Protein AF-A0ABD3BBE5-F1 (afdb_monomer)

Structure (mmCIF, N/CA/C/O backbone):
data_AF-A0ABD3BBE5-F1
#
_entry.id   AF-A0ABD3BBE5-F1
#
loop_
_atom_site.group_PDB
_atom_site.id
_a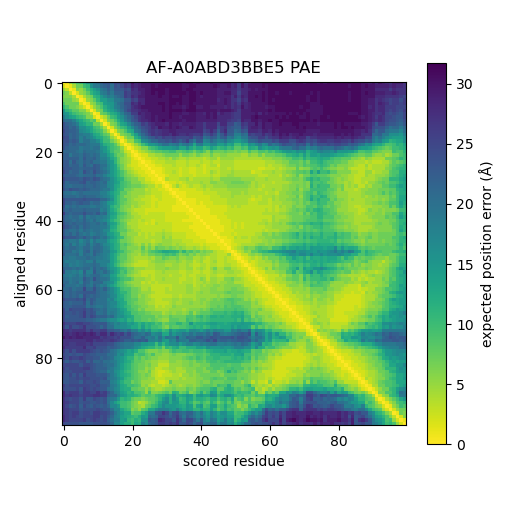tom_site.type_symbol
_atom_site.label_atom_id
_atom_site.label_alt_id
_atom_site.label_comp_id
_atom_site.label_asym_id
_atom_site.label_entity_id
_atom_site.label_seq_id
_atom_site.pdbx_PDB_ins_code
_atom_site.Cartn_x
_atom_site.Cartn_y
_atom_site.Cartn_z
_atom_site.occupancy
_atom_site.B_iso_or_equiv
_atom_site.auth_seq_id
_atom_site.auth_comp_id
_atom_site.auth_asym_id
_atom_site.auth_atom_id
_atom_site.pdbx_PDB_model_num
ATOM 1 N N . MET A 1 1 ? -41.777 10.525 9.538 1.00 37.53 1 MET A N 1
ATOM 2 C CA . MET A 1 1 ? -42.008 10.805 10.968 1.00 37.53 1 MET A CA 1
ATOM 3 C C . MET A 1 1 ? -41.000 11.850 11.434 1.00 37.53 1 MET A C 1
ATOM 5 O O . MET A 1 1 ? -39.814 11.645 11.232 1.00 37.53 1 MET A O 1
ATOM 9 N N . ALA A 1 2 ? -41.528 12.966 11.949 1.00 37.75 2 ALA A N 1
ATOM 10 C CA . ALA A 1 2 ? -40.927 14.032 12.764 1.00 37.75 2 ALA A CA 1
ATOM 11 C C . ALA A 1 2 ? -39.516 14.565 12.419 1.00 37.75 2 ALA A C 1
ATOM 13 O O . ALA A 1 2 ? -38.506 14.069 12.911 1.00 37.75 2 ALA A O 1
ATOM 14 N N . PHE A 1 3 ? -39.469 15.690 11.696 1.00 37.47 3 PHE A N 1
ATOM 15 C CA . PHE A 1 3 ? -38.375 16.657 11.824 1.00 37.47 3 PHE A CA 1
ATOM 16 C C . PHE A 1 3 ? -38.550 17.406 13.154 1.00 37.47 3 PHE A C 1
ATOM 18 O O . PHE A 1 3 ? -39.533 18.122 13.340 1.00 37.47 3 PHE A O 1
ATOM 25 N N . ALA A 1 4 ? -37.628 17.207 14.096 1.00 45.00 4 ALA A N 1
ATOM 26 C CA . ALA A 1 4 ? -37.629 17.917 15.370 1.00 45.00 4 ALA A CA 1
ATOM 27 C C . ALA A 1 4 ? -37.164 19.369 15.166 1.00 45.00 4 ALA A C 1
ATOM 29 O O . ALA A 1 4 ? -36.075 19.624 14.653 1.00 45.00 4 ALA A O 1
ATOM 30 N N . ALA A 1 5 ? -38.017 20.310 15.566 1.00 45.88 5 ALA A N 1
ATOM 31 C CA . ALA A 1 5 ? -37.782 21.744 15.501 1.00 45.88 5 ALA A CA 1
ATOM 32 C C . ALA A 1 5 ? -36.584 22.166 16.371 1.00 45.88 5 ALA A C 1
ATOM 34 O O . ALA A 1 5 ? -36.571 21.941 17.583 1.00 45.88 5 ALA A O 1
ATOM 35 N N . VAL A 1 6 ? -35.596 22.825 15.763 1.00 59.31 6 VAL A N 1
ATOM 36 C CA . VAL A 1 6 ? -34.519 23.511 16.487 1.00 59.31 6 VAL A CA 1
ATOM 37 C C . VAL A 1 6 ? -35.052 24.876 16.926 1.00 59.31 6 VAL A C 1
ATOM 39 O O . VAL A 1 6 ? -35.393 25.714 16.095 1.00 59.31 6 VAL A O 1
ATOM 42 N N . LYS A 1 7 ? -35.170 25.085 18.242 1.00 42.56 7 LYS A N 1
ATOM 43 C CA . LYS A 1 7 ? -35.547 26.377 18.838 1.00 42.56 7 LYS A CA 1
ATOM 44 C C . LYS A 1 7 ? -34.389 27.383 18.689 1.00 42.56 7 LYS A C 1
ATOM 46 O O . LYS A 1 7 ? -33.237 26.971 18.827 1.00 42.56 7 LYS A O 1
ATOM 51 N N . PRO A 1 8 ? -34.656 28.682 18.452 1.00 45.31 8 PRO A N 1
ATOM 52 C CA . PRO A 1 8 ? -33.610 29.691 18.332 1.00 45.31 8 PRO A CA 1
ATOM 53 C C . PRO A 1 8 ? -33.107 30.085 19.725 1.00 45.31 8 PRO A C 1
ATOM 55 O O . PRO A 1 8 ? -33.822 30.717 20.503 1.00 45.31 8 PRO A O 1
ATOM 58 N N . THR A 1 9 ? -31.877 29.699 20.059 1.00 49.56 9 THR A N 1
ATOM 59 C CA . THR A 1 9 ? -31.217 30.129 21.299 1.00 49.56 9 THR A CA 1
ATOM 60 C C . THR A 1 9 ? -30.331 31.346 21.014 1.00 49.56 9 THR A C 1
ATOM 62 O O . THR A 1 9 ? -29.655 31.410 19.991 1.00 49.56 9 THR A O 1
ATOM 65 N N . LYS A 1 10 ? -30.407 32.319 21.925 1.00 42.34 10 LYS A N 1
ATOM 66 C CA . LYS A 1 10 ? -29.852 33.685 21.914 1.00 42.34 10 LYS A CA 1
ATOM 67 C C . LYS A 1 10 ? -28.400 33.814 21.389 1.00 42.34 10 LYS A C 1
ATOM 69 O O . LYS A 1 10 ? -27.572 32.963 21.712 1.00 42.34 10 LYS A O 1
ATOM 74 N N . PRO A 1 11 ? -28.059 34.912 20.679 1.00 46.09 11 PRO A N 1
ATOM 75 C CA . PRO A 1 11 ? -26.693 35.218 20.258 1.00 46.09 11 PRO A CA 1
ATOM 76 C C . PRO A 1 11 ? -25.905 35.775 21.451 1.00 46.09 11 PRO A C 1
ATOM 78 O O . PRO A 1 11 ? -26.149 36.895 21.886 1.00 46.09 11 PRO A O 1
ATOM 81 N N . GLY A 1 12 ? -25.002 34.985 22.031 1.00 47.66 12 GLY A N 1
ATOM 82 C CA . GLY A 1 12 ? -24.178 35.474 23.144 1.00 47.66 12 GLY A CA 1
ATOM 83 C C . GLY A 1 12 ? -23.458 34.425 23.982 1.00 47.66 12 GLY A C 1
ATOM 84 O O . GLY A 1 12 ? -23.114 34.710 25.122 1.00 47.66 12 GLY A O 1
ATOM 85 N N . LEU A 1 13 ? -23.231 33.221 23.460 1.00 45.78 13 LEU A N 1
ATOM 86 C CA . LEU A 1 13 ? -22.334 32.265 24.099 1.00 45.78 13 LEU A CA 1
ATOM 87 C C . LEU A 1 13 ? -21.352 31.788 23.033 1.00 45.78 13 LEU A C 1
ATOM 89 O O . LEU A 1 13 ? -21.673 30.904 22.237 1.00 45.78 13 LEU A O 1
ATOM 93 N N . GLU A 1 14 ? -20.180 32.419 22.976 1.00 52.31 14 GLU A N 1
ATOM 94 C CA . GLU A 1 14 ? -19.035 31.884 22.243 1.00 52.31 14 GLU A CA 1
ATOM 95 C C . GLU A 1 14 ? -18.585 30.610 22.961 1.00 52.31 14 GLU A C 1
ATOM 97 O O . GLU A 1 14 ? -17.680 30.602 23.789 1.00 52.31 14 GLU A O 1
ATOM 102 N N . GLY A 1 15 ? -19.290 29.512 22.689 1.00 43.66 15 GLY A N 1
ATOM 103 C CA . GLY A 1 15 ? -18.755 28.191 22.948 1.00 43.66 15 GLY A CA 1
ATOM 104 C C . GLY A 1 15 ? -17.509 28.059 22.090 1.00 43.66 15 GLY A C 1
ATOM 105 O 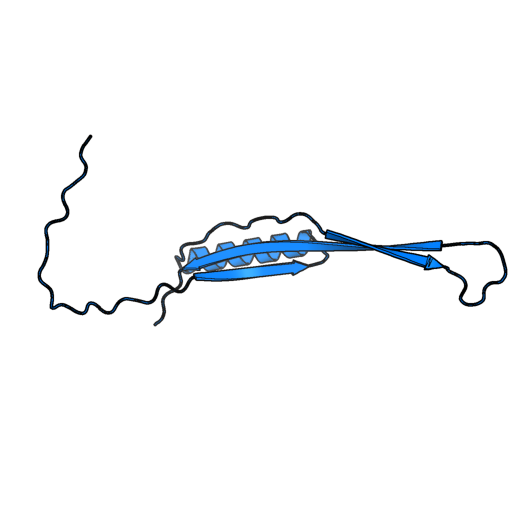O . GLY A 1 15 ? -17.599 28.226 20.873 1.00 43.66 15 GLY A O 1
ATOM 106 N N . SER A 1 16 ? -16.366 27.800 22.721 1.00 48.16 16 SER A N 1
ATOM 107 C CA . SER A 1 16 ? -15.119 27.432 22.060 1.00 48.16 16 SER A CA 1
ATOM 108 C C . SER A 1 16 ? -15.424 26.403 20.973 1.00 48.16 16 SER A C 1
ATOM 110 O O . SER A 1 16 ? -15.685 25.234 21.260 1.00 48.16 16 SER A O 1
ATOM 112 N N . GLN A 1 17 ? -15.482 26.854 19.717 1.00 53.06 17 GLN A N 1
ATOM 113 C CA . GLN A 1 17 ? -15.681 25.973 18.578 1.00 53.06 17 GLN A CA 1
ATOM 114 C C . GLN A 1 17 ? -14.406 25.144 18.457 1.00 53.06 17 GLN A C 1
ATOM 116 O O . GLN A 1 17 ? -13.443 25.576 17.831 1.00 53.06 17 GLN A O 1
ATOM 121 N N . GLU A 1 18 ? -14.380 23.974 19.097 1.00 59.28 18 GLU A N 1
ATOM 122 C CA . GLU A 1 18 ? -13.298 23.006 18.945 1.00 59.28 18 GLU A CA 1
ATOM 123 C C . GLU A 1 18 ? -13.095 22.747 17.446 1.00 59.28 18 GLU A C 1
ATOM 125 O O . GLU A 1 18 ? -13.952 22.167 16.763 1.00 59.28 18 GLU A O 1
ATOM 130 N N . VAL A 1 19 ? -11.972 23.222 16.903 1.00 67.25 19 VAL A N 1
ATOM 131 C CA . VAL A 1 19 ? -11.644 23.052 15.490 1.00 67.25 19 VAL A CA 1
ATOM 132 C C . VAL A 1 19 ? -11.476 21.557 15.237 1.00 67.25 19 VAL A C 1
ATOM 134 O O . VAL A 1 19 ? -10.532 20.908 15.683 1.00 67.25 19 VAL A O 1
ATOM 137 N N . LEU A 1 20 ? -12.433 20.970 14.519 1.00 67.75 20 LEU A N 1
ATOM 138 C CA . LEU A 1 20 ? -12.427 19.545 14.205 1.00 67.75 20 LEU A CA 1
ATOM 139 C C . LEU A 1 20 ? -11.329 19.218 13.181 1.00 67.75 20 LEU A C 1
ATOM 141 O O . LEU A 1 20 ? -11.587 19.165 11.974 1.00 67.75 20 LEU A O 1
ATOM 145 N N . HIS A 1 21 ? -10.120 18.917 13.656 1.00 73.44 21 HIS A N 1
ATOM 146 C CA . HIS A 1 21 ? -9.023 18.460 12.808 1.00 73.44 21 HIS A CA 1
ATOM 147 C C . HIS A 1 21 ? -9.284 17.044 12.272 1.00 73.44 21 HIS A C 1
ATOM 149 O O . HIS A 1 21 ? -9.512 16.079 13.008 1.00 73.44 21 HIS A O 1
ATOM 155 N N . LYS A 1 22 ? -9.262 16.919 10.940 1.00 74.88 22 LYS A N 1
ATOM 156 C CA . LYS A 1 22 ? -9.372 15.647 10.214 1.00 74.88 22 LYS A CA 1
ATOM 157 C C . LYS A 1 22 ? -8.009 15.316 9.617 1.00 74.88 22 LYS A C 1
ATOM 159 O O . LYS A 1 22 ? -7.636 15.875 8.592 1.00 74.88 22 LYS A O 1
ATOM 164 N N . ILE A 1 23 ? -7.285 14.388 10.230 1.00 83.38 23 ILE A N 1
ATOM 165 C CA . ILE A 1 23 ? -5.970 13.946 9.740 1.00 83.38 23 ILE A CA 1
ATOM 166 C C . ILE A 1 23 ? -6.178 12.761 8.807 1.00 83.38 23 ILE A C 1
ATOM 168 O O . ILE A 1 23 ? -6.882 11.842 9.197 1.00 83.38 23 ILE A O 1
ATOM 172 N N . ARG A 1 24 ? -5.577 12.741 7.611 1.00 82.81 24 ARG A N 1
ATOM 173 C CA . ARG A 1 24 ? -5.594 11.577 6.707 1.00 82.81 24 ARG A CA 1
ATOM 174 C C . ARG A 1 24 ? -4.186 11.008 6.568 1.00 82.81 24 ARG A C 1
ATOM 176 O O . ARG A 1 24 ? -3.315 11.675 6.021 1.00 82.81 24 ARG A O 1
ATOM 183 N N . ILE A 1 25 ? -3.988 9.762 6.988 1.00 85.62 25 ILE A N 1
ATOM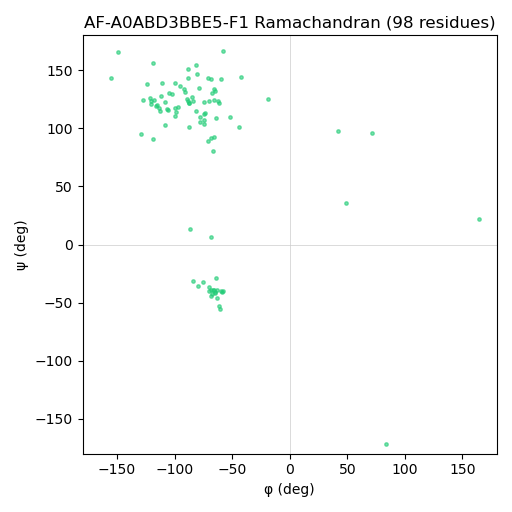 184 C CA . ILE A 1 25 ? -2.704 9.069 6.829 1.00 85.62 25 ILE A CA 1
ATOM 185 C C . ILE A 1 25 ? -2.711 8.288 5.506 1.00 85.62 25 ILE A C 1
ATOM 187 O O . ILE A 1 25 ? -3.685 7.619 5.150 1.00 85.62 25 ILE A O 1
ATOM 191 N N . THR A 1 26 ? -1.626 8.396 4.738 1.00 85.56 26 THR A N 1
ATOM 192 C CA . THR A 1 26 ? -1.424 7.615 3.509 1.00 85.56 26 THR A CA 1
ATOM 193 C C . THR A 1 26 ? -0.152 6.798 3.652 1.00 85.56 26 THR A C 1
ATOM 195 O O . THR A 1 26 ? 0.924 7.354 3.841 1.00 85.56 26 THR A O 1
ATOM 198 N N . LEU A 1 27 ? -0.277 5.479 3.551 1.00 84.81 27 LEU A N 1
ATOM 199 C CA . LEU A 1 27 ? 0.828 4.532 3.577 1.00 84.81 27 LEU A CA 1
ATOM 200 C C . LEU A 1 27 ? 1.125 4.080 2.147 1.00 84.81 27 LEU A C 1
ATOM 202 O O . LEU A 1 27 ? 0.233 3.657 1.411 1.00 84.81 27 LEU A O 1
ATOM 206 N N . SER A 1 28 ? 2.387 4.141 1.742 1.00 85.31 28 SER A N 1
ATOM 207 C CA . SER A 1 28 ? 2.837 3.632 0.447 1.00 85.31 28 SER A CA 1
ATOM 208 C C . SER A 1 28 ? 4.003 2.682 0.646 1.00 85.31 28 SER A C 1
ATOM 210 O O . SER A 1 28 ? 5.005 3.056 1.248 1.00 85.31 28 SER A O 1
ATOM 212 N N . SER A 1 29 ? 3.885 1.457 0.136 1.00 86.50 29 SER A N 1
ATOM 213 C CA . SER A 1 29 ? 4.960 0.465 0.191 1.00 86.50 29 SER A CA 1
ATOM 214 C C . SER A 1 29 ? 4.905 -0.476 -1.012 1.00 86.50 29 SER A C 1
ATOM 216 O O . SER A 1 29 ? 3.913 -0.534 -1.742 1.00 86.50 29 SER A O 1
ATOM 218 N N . LYS A 1 30 ? 5.997 -1.214 -1.219 1.00 87.25 30 LYS A N 1
ATOM 219 C CA . LYS A 1 30 ? 6.121 -2.272 -2.233 1.00 87.25 30 LYS A CA 1
ATOM 220 C C . LYS A 1 30 ? 5.570 -3.613 -1.725 1.00 87.25 30 LYS A C 1
ATOM 222 O O . LYS A 1 30 ? 5.030 -4.394 -2.499 1.00 87.25 30 LYS A O 1
ATOM 227 N N . ASN A 1 31 ? 5.671 -3.863 -0.415 1.00 87.81 31 ASN A N 1
ATOM 228 C CA . ASN A 1 31 ? 5.331 -5.149 0.198 1.00 87.81 31 ASN A CA 1
ATOM 229 C C . ASN A 1 31 ? 3.936 -5.119 0.829 1.00 87.81 31 ASN A C 1
ATOM 231 O O . ASN A 1 31 ? 3.714 -4.410 1.810 1.00 87.81 31 ASN A O 1
ATOM 235 N N . VAL A 1 32 ? 3.021 -5.951 0.320 1.00 85.12 32 VAL A N 1
ATOM 236 C CA . VAL A 1 32 ? 1.629 -6.028 0.805 1.00 85.12 32 VAL A CA 1
ATOM 237 C C . VAL A 1 32 ? 1.562 -6.494 2.263 1.00 85.12 32 VAL A C 1
ATOM 239 O O . VAL A 1 32 ? 0.917 -5.849 3.083 1.00 85.12 32 VAL A O 1
ATOM 242 N N . LYS A 1 33 ? 2.316 -7.545 2.614 1.00 89.25 33 LYS A N 1
ATOM 243 C CA . LYS A 1 33 ? 2.321 -8.137 3.966 1.00 89.25 33 LYS A CA 1
ATOM 244 C C . LYS A 1 33 ? 2.726 -7.135 5.051 1.00 89.25 33 LYS A C 1
ATOM 246 O O . LYS A 1 33 ? 2.138 -7.107 6.125 1.00 89.25 33 LYS A O 1
ATOM 251 N N . ASN A 1 34 ? 3.724 -6.298 4.770 1.00 88.88 34 ASN A N 1
ATOM 252 C CA . ASN A 1 34 ? 4.190 -5.293 5.728 1.00 88.88 34 ASN A CA 1
ATOM 253 C C . ASN A 1 34 ? 3.149 -4.182 5.905 1.00 88.88 34 ASN A C 1
ATOM 255 O O . ASN A 1 34 ? 2.949 -3.692 7.011 1.00 88.88 34 ASN A O 1
ATOM 259 N N . LEU A 1 35 ? 2.457 -3.820 4.822 1.00 86.94 35 LEU A N 1
ATOM 260 C CA . LEU A 1 35 ? 1.426 -2.787 4.824 1.00 86.94 35 LEU A CA 1
ATOM 261 C C . LEU A 1 35 ? 0.205 -3.215 5.657 1.00 86.94 35 LEU A C 1
ATOM 263 O O . LEU A 1 35 ? -0.336 -2.419 6.420 1.00 86.94 35 LEU A O 1
ATOM 267 N N . GLU A 1 36 ? -0.185 -4.486 5.571 1.00 87.38 36 GLU A N 1
ATOM 268 C CA . GLU A 1 36 ? -1.296 -5.047 6.351 1.00 87.38 36 GLU A CA 1
ATOM 269 C C . GLU A 1 36 ? -0.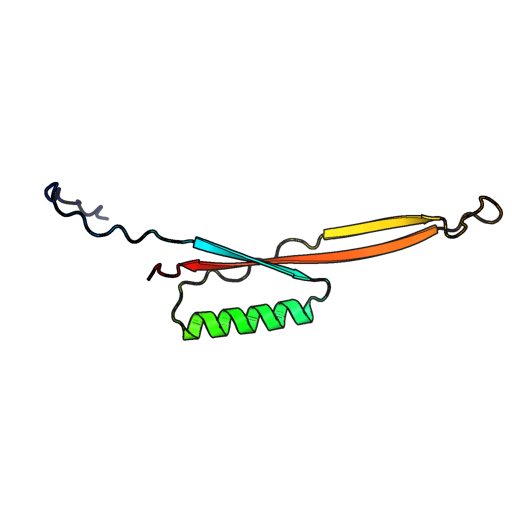988 -5.141 7.847 1.00 87.38 36 GLU A C 1
ATOM 271 O O . GLU A 1 36 ? -1.851 -4.818 8.666 1.00 87.38 36 GLU A O 1
ATOM 276 N N . LYS A 1 37 ? 0.250 -5.506 8.206 1.00 91.19 37 LYS A N 1
ATOM 277 C CA . LYS A 1 37 ? 0.712 -5.514 9.602 1.00 91.19 37 LYS A CA 1
ATOM 278 C C . LYS A 1 37 ? 0.629 -4.118 10.221 1.00 91.19 37 LYS A C 1
ATOM 280 O O . LYS A 1 37 ? -0.109 -3.921 11.180 1.00 91.19 37 LYS A O 1
ATOM 285 N N . 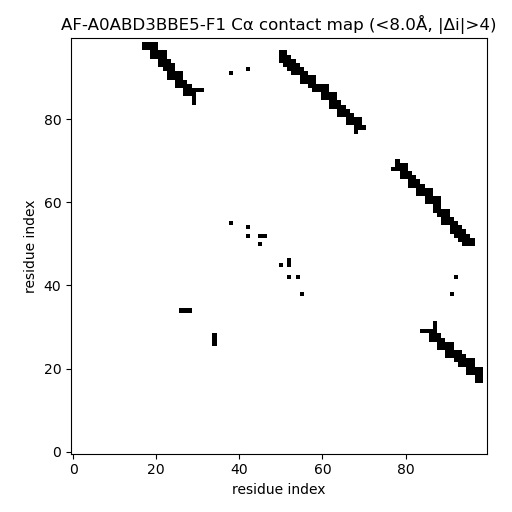VAL A 1 38 ? 1.268 -3.130 9.588 1.00 90.12 38 VAL A N 1
ATOM 286 C CA . VAL A 1 38 ? 1.275 -1.736 10.070 1.00 90.12 38 VAL A CA 1
ATOM 287 C C . VAL A 1 38 ? -0.141 -1.162 10.149 1.00 90.12 38 VAL A C 1
ATOM 289 O O . VAL A 1 38 ? -0.487 -0.480 11.110 1.00 90.12 38 VAL A O 1
ATOM 292 N N . CYS A 1 39 ? -0.993 -1.456 9.166 1.00 88.00 39 CYS A N 1
ATOM 293 C CA . CYS A 1 39 ? -2.381 -1.012 9.193 1.00 88.00 39 CYS A CA 1
ATOM 294 C C . CYS A 1 39 ? -3.160 -1.610 10.376 1.00 88.00 39 CYS A C 1
ATOM 296 O O . CYS A 1 39 ? -3.974 -0.917 10.987 1.00 88.00 39 CYS A O 1
ATOM 298 N N . SER A 1 40 ? -2.919 -2.881 10.700 1.00 89.00 40 SER A N 1
ATOM 299 C CA . SER A 1 40 ? -3.576 -3.563 11.818 1.00 89.00 40 SER A CA 1
ATOM 300 C C . SER A 1 40 ? -3.133 -2.982 13.161 1.00 89.00 40 SER A C 1
ATOM 302 O O . SER A 1 40 ? -3.977 -2.694 14.010 1.00 89.00 40 SER A O 1
ATOM 304 N N . ASP A 1 41 ? -1.834 -2.720 13.318 1.00 90.25 41 ASP A N 1
ATOM 305 C CA . ASP A 1 41 ? -1.275 -2.113 14.529 1.00 90.25 41 ASP A CA 1
ATOM 306 C C . ASP A 1 41 ? -1.789 -0.681 14.746 1.00 90.25 41 ASP A C 1
ATOM 308 O O . ASP A 1 41 ? -2.170 -0.321 15.860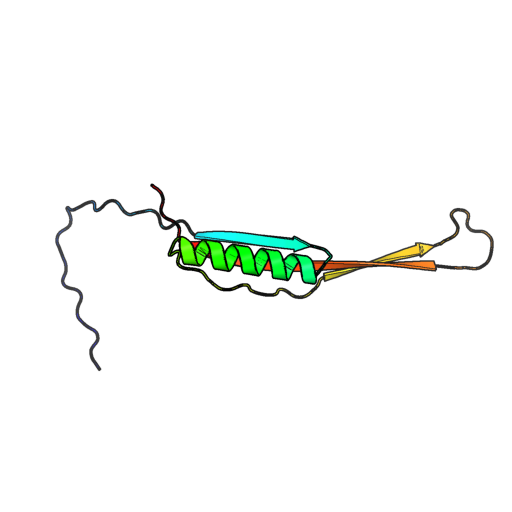 1.00 90.25 41 ASP A O 1
ATOM 312 N N . LEU A 1 42 ? -1.893 0.122 13.679 1.00 87.50 42 LEU A N 1
ATOM 313 C CA . LEU A 1 42 ? -2.447 1.479 13.750 1.00 87.50 42 LEU A CA 1
ATOM 314 C C . LEU A 1 42 ? -3.931 1.487 14.127 1.00 87.50 42 LEU A C 1
ATOM 316 O O . LEU A 1 42 ? -4.361 2.313 14.933 1.00 87.50 42 LEU A O 1
ATOM 320 N N . VAL A 1 43 ? -4.726 0.572 13.564 1.00 86.62 43 VAL A N 1
ATOM 321 C CA . VAL A 1 43 ? -6.146 0.448 13.918 1.00 86.62 43 VAL A CA 1
ATOM 322 C C . VAL A 1 43 ? -6.304 -0.012 15.369 1.00 86.62 43 VAL A C 1
ATOM 324 O O . VAL A 1 43 ? -7.181 0.505 16.061 1.00 86.62 43 VAL A O 1
ATOM 327 N N . ARG A 1 44 ? -5.456 -0.931 15.853 1.00 89.69 44 ARG A N 1
ATOM 328 C CA . ARG A 1 44 ? -5.446 -1.356 17.261 1.00 89.69 44 ARG A CA 1
ATOM 329 C C . ARG A 1 44 ? -5.120 -0.184 18.192 1.00 89.69 44 ARG A C 1
ATOM 331 O O . ARG A 1 44 ? -5.937 0.138 19.049 1.00 89.69 44 ARG A O 1
ATOM 338 N N . GLY A 1 45 ? -4.020 0.531 17.948 1.00 88.38 45 GLY A N 1
ATOM 339 C CA . GLY A 1 45 ? -3.621 1.678 18.774 1.00 88.38 45 GLY A CA 1
ATOM 340 C C . GLY A 1 45 ? -4.612 2.850 18.737 1.00 88.38 45 GLY A C 1
ATOM 341 O O . GLY A 1 45 ? -4.747 3.593 19.708 1.00 88.38 45 GLY A O 1
ATOM 342 N N . ALA A 1 46 ? -5.352 3.024 17.637 1.00 85.69 46 ALA A N 1
ATOM 343 C CA . ALA A 1 46 ? -6.400 4.040 17.551 1.00 85.69 46 ALA A CA 1
ATOM 344 C C . ALA A 1 46 ? -7.671 3.659 18.333 1.00 85.69 46 ALA A C 1
ATOM 346 O O . ALA A 1 46 ? -8.334 4.544 18.875 1.00 85.69 46 ALA A O 1
ATOM 347 N N . LYS A 1 47 ? -7.995 2.360 18.415 1.00 84.88 47 LYS A N 1
ATOM 348 C CA . LYS A 1 47 ? -9.102 1.846 19.239 1.00 84.88 47 LYS A CA 1
ATOM 349 C C . LYS A 1 47 ? -8.795 1.945 20.733 1.00 84.88 47 LYS A C 1
ATOM 351 O O . LYS A 1 47 ? -9.679 2.339 21.484 1.00 84.88 47 LYS A O 1
ATOM 356 N N . GLU A 1 48 ? -7.558 1.662 21.142 1.00 89.25 48 GLU A N 1
ATOM 357 C CA . GLU A 1 48 ? -7.094 1.839 22.530 1.00 89.25 48 GLU A CA 1
ATOM 358 C C . GLU A 1 48 ? -7.266 3.290 23.005 1.00 89.25 48 GLU A C 1
ATOM 360 O O . GLU A 1 48 ? -7.714 3.537 24.118 1.00 89.25 48 GLU A O 1
ATOM 365 N N . LYS A 1 49 ? -6.983 4.260 22.127 1.00 85.19 49 LYS A N 1
ATOM 366 C CA . LYS A 1 49 ? -7.131 5.703 22.394 1.00 85.19 49 LYS A CA 1
ATOM 367 C C . LYS A 1 49 ? -8.536 6.250 22.102 1.00 85.19 49 LYS A C 1
ATOM 369 O O . LYS A 1 49 ? -8.681 7.462 21.965 1.00 85.19 49 LYS A O 1
ATOM 374 N N . THR A 1 50 ? -9.523 5.366 21.911 1.00 79.50 50 THR A N 1
ATOM 375 C CA . THR A 1 50 ? -10.943 5.686 21.661 1.00 79.50 50 THR A CA 1
ATOM 376 C C . THR A 1 50 ? -11.191 6.737 20.563 1.00 79.50 50 THR A C 1
ATOM 378 O O . THR A 1 50 ? -12.144 7.516 20.612 1.00 79.50 50 THR A O 1
ATOM 381 N N . LEU A 1 51 ? -10.367 6.741 19.507 1.00 81.88 51 LEU A N 1
ATOM 382 C CA . LEU A 1 51 ? -10.518 7.665 18.380 1.00 81.88 51 LEU A CA 1
ATOM 383 C C . LEU A 1 51 ? -11.590 7.189 17.397 1.00 81.88 51 LEU A C 1
ATOM 385 O O . LEU A 1 51 ? -11.737 5.998 17.118 1.00 81.88 51 LEU A O 1
ATOM 389 N N . ARG A 1 52 ? -12.304 8.136 16.777 1.00 79.12 52 ARG A N 1
ATOM 390 C CA . ARG A 1 52 ? -13.198 7.822 15.653 1.00 79.12 52 ARG A CA 1
ATOM 391 C C . ARG A 1 52 ? -12.365 7.556 14.403 1.00 79.12 52 ARG A C 1
ATOM 393 O O . ARG A 1 52 ? -11.825 8.492 13.813 1.00 79.12 52 ARG A O 1
ATOM 400 N N . VAL A 1 53 ? -12.294 6.289 14.002 1.00 81.06 53 VAL A N 1
ATOM 401 C CA . VAL A 1 53 ? -11.499 5.819 12.862 1.00 81.06 53 VAL A CA 1
ATOM 402 C C . VAL A 1 53 ? -12.389 5.510 11.664 1.00 81.06 53 VAL A C 1
ATOM 404 O O . VAL A 1 53 ? -13.344 4.744 11.764 1.00 81.06 53 VAL A O 1
ATOM 407 N N . LYS A 1 54 ? -12.024 6.041 10.493 1.00 81.94 54 LYS A N 1
ATOM 408 C CA . LYS A 1 54 ? -12.440 5.455 9.210 1.00 81.94 54 LYS A CA 1
ATOM 409 C C . LYS A 1 54 ? -11.464 4.345 8.829 1.00 81.94 54 LYS A C 1
ATOM 411 O O . LYS A 1 54 ? -10.255 4.581 8.826 1.00 81.94 54 LYS A O 1
ATOM 416 N N . GLY A 1 55 ? -11.995 3.157 8.537 1.00 80.38 55 GLY A N 1
ATOM 417 C CA . GLY A 1 55 ? -11.205 1.976 8.192 1.00 80.38 55 GLY A CA 1
ATOM 418 C C . GLY A 1 55 ? -10.287 2.180 6.977 1.00 80.38 55 GLY A C 1
ATOM 419 O O . GLY A 1 55 ? -10.414 3.171 6.250 1.00 80.38 55 GLY A O 1
ATOM 420 N N . PRO A 1 56 ? -9.335 1.264 6.755 1.00 85.75 56 PRO A N 1
ATOM 421 C CA . PRO A 1 56 ? -8.388 1.379 5.658 1.00 85.75 56 PRO A CA 1
ATOM 422 C C . PRO A 1 56 ? -9.037 1.222 4.283 1.00 85.75 56 PRO A C 1
ATOM 424 O O . PRO A 1 56 ? -9.745 0.249 4.037 1.00 85.75 56 PRO A O 1
ATOM 427 N N . VAL A 1 57 ? -8.748 2.150 3.365 1.00 86.56 57 VAL A N 1
ATOM 428 C CA . VAL A 1 57 ? -9.223 2.100 1.975 1.00 86.56 57 VAL A CA 1
ATOM 429 C C . VAL A 1 57 ? -8.067 1.713 1.057 1.00 86.56 57 VAL A C 1
ATOM 431 O O . VAL A 1 57 ? -7.086 2.449 0.915 1.00 86.56 57 VAL A O 1
ATOM 434 N N . ARG A 1 58 ? -8.194 0.543 0.421 1.00 83.75 58 ARG A N 1
ATOM 435 C CA . ARG A 1 58 ? -7.251 0.034 -0.585 1.00 83.75 58 ARG A CA 1
ATOM 436 C C . ARG A 1 58 ? -7.442 0.787 -1.897 1.00 83.75 58 ARG A C 1
ATOM 438 O O . ARG A 1 58 ? -8.467 0.639 -2.551 1.00 83.75 58 ARG A O 1
ATOM 445 N N . MET A 1 59 ? -6.443 1.585 -2.274 1.00 86.44 59 MET A N 1
ATOM 446 C CA . MET A 1 59 ? -6.373 2.168 -3.614 1.00 86.44 59 MET A CA 1
ATOM 447 C C . MET A 1 59 ? -5.787 1.132 -4.583 1.00 86.44 59 MET A C 1
ATOM 449 O O . MET A 1 59 ? -5.025 0.257 -4.155 1.00 86.44 59 MET A O 1
ATOM 453 N N . PRO A 1 60 ? -6.093 1.225 -5.887 1.00 87.75 60 PRO A N 1
ATOM 454 C CA . PRO A 1 60 ? -5.539 0.310 -6.876 1.00 87.75 60 PRO A CA 1
ATOM 455 C C . PRO A 1 60 ? -4.006 0.367 -6.907 1.00 87.75 60 PRO A C 1
ATOM 457 O O . PRO A 1 60 ? -3.390 1.432 -6.772 1.00 87.75 60 PRO A O 1
ATOM 460 N N . THR A 1 61 ? -3.385 -0.796 -7.103 1.00 87.44 61 THR A N 1
ATOM 461 C CA . THR A 1 61 ? -1.934 -0.928 -7.260 1.00 87.44 61 THR A CA 1
ATOM 462 C C . THR A 1 61 ? -1.482 -0.241 -8.536 1.00 87.44 61 THR A C 1
ATOM 464 O O . THR A 1 61 ? -1.943 -0.587 -9.625 1.00 87.44 61 THR A O 1
ATOM 467 N N . LYS A 1 62 ? -0.541 0.698 -8.417 1.00 88.38 62 LYS A N 1
ATOM 468 C CA . LYS A 1 62 ? 0.090 1.306 -9.588 1.00 88.38 62 LYS A CA 1
ATOM 469 C C . LYS A 1 62 ? 1.281 0.446 -9.992 1.00 88.38 62 LYS A C 1
ATOM 471 O O . LYS A 1 62 ? 2.181 0.223 -9.181 1.00 88.38 62 LYS A O 1
ATOM 476 N N . VAL A 1 63 ? 1.266 -0.033 -11.232 1.00 90.25 63 VAL A N 1
ATOM 477 C CA . VAL A 1 63 ? 2.380 -0.773 -11.829 1.00 90.25 63 VAL A CA 1
ATOM 478 C C . VAL A 1 63 ? 3.152 0.196 -12.711 1.00 90.25 63 VAL A C 1
ATOM 480 O O . VAL A 1 63 ? 2.638 0.649 -13.730 1.00 90.25 63 VAL A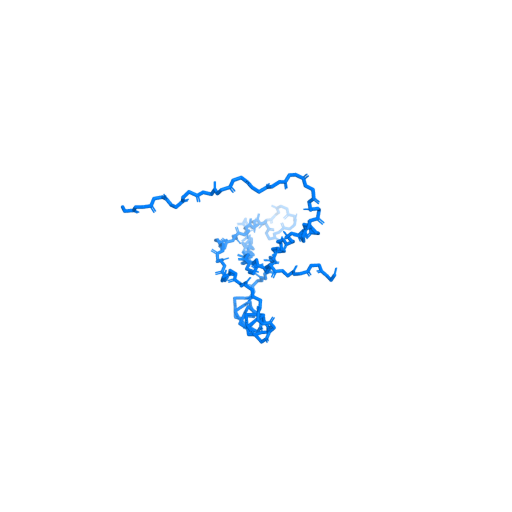 O 1
ATOM 483 N N . LEU A 1 64 ? 4.364 0.544 -12.293 1.00 91.75 64 LEU A N 1
ATOM 484 C CA . LEU A 1 64 ? 5.297 1.311 -13.108 1.00 91.75 64 LEU A CA 1
ATOM 485 C C . LEU A 1 64 ? 6.120 0.322 -13.924 1.00 91.75 64 LEU A C 1
ATOM 487 O O . LEU A 1 64 ? 6.706 -0.605 -13.361 1.00 91.75 64 LEU A O 1
ATOM 491 N N . LYS A 1 65 ? 6.128 0.507 -15.241 1.00 94.31 65 LYS A N 1
ATOM 492 C CA . LYS A 1 65 ? 6.859 -0.340 -16.180 1.00 94.31 65 LYS A CA 1
ATOM 493 C C . LYS A 1 65 ? 7.895 0.515 -16.888 1.00 94.31 65 LYS A C 1
ATOM 495 O O . LYS A 1 65 ? 7.536 1.530 -17.476 1.00 94.31 65 LYS A O 1
ATOM 500 N N . ILE A 1 66 ? 9.156 0.105 -16.818 1.00 94.62 66 ILE A N 1
ATOM 501 C CA . ILE A 1 66 ? 10.246 0.714 -17.579 1.00 94.62 66 ILE A CA 1
ATOM 502 C C . ILE A 1 66 ? 10.844 -0.383 -18.451 1.00 94.62 66 ILE A C 1
ATOM 504 O O . ILE A 1 66 ? 11.249 -1.432 -17.947 1.00 94.62 66 ILE A O 1
ATOM 508 N N . THR A 1 67 ? 10.875 -0.142 -19.759 1.00 93.12 67 THR A N 1
ATOM 509 C CA . THR 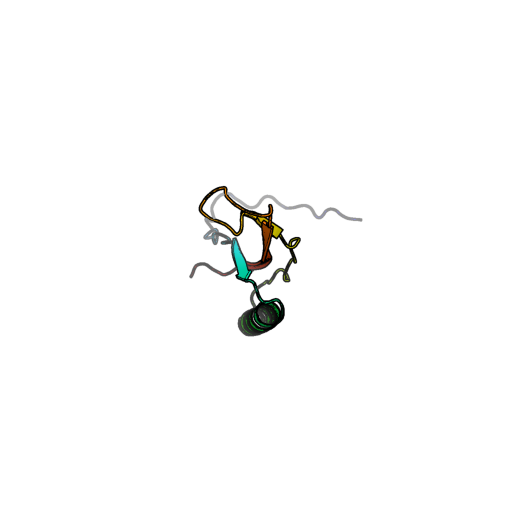A 1 67 ? 11.507 -1.036 -20.728 1.00 93.12 67 THR A CA 1
ATOM 510 C C . THR A 1 67 ? 12.726 -0.355 -21.320 1.00 93.12 67 THR A C 1
ATOM 512 O O . THR A 1 67 ? 12.587 0.653 -22.012 1.00 93.12 67 THR A O 1
ATOM 515 N N . THR A 1 68 ? 13.910 -0.894 -21.052 1.00 91.38 68 THR A N 1
ATOM 516 C CA . THR A 1 68 ? 15.180 -0.392 -21.590 1.00 91.38 68 THR A CA 1
ATOM 517 C C . THR A 1 68 ? 15.849 -1.460 -22.437 1.00 91.38 68 THR A C 1
ATOM 519 O O . THR A 1 68 ? 15.603 -2.656 -22.265 1.00 91.38 68 THR A O 1
ATOM 522 N N . ARG A 1 69 ? 16.714 -1.041 -23.360 1.00 89.44 69 ARG A N 1
ATOM 523 C CA . ARG A 1 69 ? 17.624 -1.969 -24.034 1.00 89.44 69 ARG A CA 1
ATOM 524 C C . ARG A 1 69 ? 18.648 -2.485 -23.018 1.00 89.44 69 ARG A C 1
ATOM 526 O O . ARG A 1 69 ? 19.078 -1.722 -22.157 1.00 89.44 69 ARG A O 1
ATOM 533 N N . LYS A 1 70 ? 19.019 -3.765 -23.118 1.00 89.06 70 LYS A N 1
ATOM 534 C CA . LYS A 1 70 ? 20.084 -4.352 -22.285 1.00 89.06 70 LYS A CA 1
ATOM 535 C C . LYS A 1 70 ? 21.458 -3.792 -22.646 1.00 89.06 70 LYS A C 1
ATOM 537 O O . LYS A 1 70 ? 22.251 -3.465 -21.771 1.00 89.06 70 LYS A O 1
ATOM 542 N N . SER A 1 71 ? 21.731 -3.694 -23.944 1.00 87.06 71 SER A N 1
ATOM 543 C CA . SER A 1 71 ? 23.009 -3.210 -24.463 1.00 87.06 71 SER A CA 1
ATOM 544 C C . SER A 1 71 ? 23.092 -1.678 -24.404 1.00 87.06 71 SER A C 1
ATOM 546 O O . SER A 1 71 ? 22.142 -1.019 -24.840 1.00 87.06 71 SER A O 1
ATOM 548 N N . PRO A 1 72 ? 24.219 -1.106 -23.935 1.00 87.75 72 PRO A N 1
ATOM 549 C CA . PRO A 1 72 ? 24.442 0.341 -23.928 1.00 87.75 72 PRO A CA 1
ATOM 550 C C . PRO A 1 72 ? 24.869 0.877 -25.304 1.00 87.75 72 PRO A C 1
ATOM 552 O O . PRO A 1 72 ? 24.470 1.968 -25.700 1.00 87.75 72 PRO A O 1
ATOM 555 N N . CYS A 1 73 ? 25.659 0.101 -26.045 1.00 80.75 73 CYS A N 1
ATOM 556 C CA . CYS A 1 73 ? 26.089 0.369 -27.412 1.00 80.75 73 CYS A CA 1
ATOM 557 C C . CYS A 1 73 ? 25.214 -0.438 -28.377 1.00 80.75 73 CYS A C 1
ATOM 559 O O . CYS A 1 73 ? 24.845 -1.577 -28.097 1.00 80.75 73 CYS A O 1
ATOM 561 N N . GLY A 1 74 ? 24.825 0.177 -29.492 1.00 77.50 74 GLY A N 1
ATOM 562 C CA . GLY A 1 74 ? 23.726 -0.274 -30.344 1.00 77.50 74 GLY A CA 1
ATOM 563 C C . GLY A 1 74 ? 23.932 -1.581 -31.118 1.00 77.50 74 GLY A C 1
ATOM 564 O O . GLY A 1 74 ? 23.057 -1.939 -31.906 1.00 77.50 74 GLY A O 1
ATOM 565 N N . GLU A 1 75 ? 25.028 -2.290 -30.867 1.00 82.38 75 GLU A N 1
ATOM 566 C CA . GLU A 1 75 ? 25.474 -3.486 -31.577 1.00 82.38 75 GLU A CA 1
ATOM 567 C C . GLU A 1 75 ? 24.888 -4.783 -30.984 1.00 82.38 75 GLU A C 1
ATOM 569 O O . GLU A 1 75 ? 24.592 -4.877 -29.787 1.00 82.38 75 GLU A O 1
ATOM 574 N N . GLY A 1 76 ? 24.714 -5.801 -31.832 1.00 81.31 76 GLY A N 1
ATOM 575 C CA . GLY A 1 76 ? 24.185 -7.120 -31.456 1.00 81.31 76 GLY A CA 1
ATOM 576 C C . GLY A 1 76 ? 22.650 -7.228 -31.414 1.00 81.31 76 GLY A C 1
ATOM 577 O O . GLY A 1 76 ? 21.920 -6.331 -31.834 1.00 81.31 76 GLY A O 1
ATOM 578 N N . THR A 1 77 ? 22.137 -8.359 -30.915 1.00 84.19 77 THR A N 1
ATOM 579 C CA . THR A 1 77 ? 20.697 -8.675 -30.917 1.00 84.19 77 THR A CA 1
ATOM 580 C C . THR A 1 77 ? 19.893 -7.734 -30.017 1.00 84.19 77 THR A C 1
ATOM 582 O O . THR A 1 77 ? 20.237 -7.504 -28.854 1.00 84.19 77 THR A O 1
ATOM 585 N N . ASN A 1 78 ? 18.769 -7.230 -30.534 1.00 85.50 78 ASN A N 1
ATOM 586 C CA . ASN A 1 78 ? 17.857 -6.346 -29.808 1.00 85.50 78 ASN A CA 1
ATOM 587 C C . ASN A 1 78 ? 17.184 -7.071 -28.635 1.00 85.50 78 ASN A C 1
ATOM 589 O O . ASN A 1 78 ? 16.132 -7.693 -28.778 1.00 85.50 78 ASN A O 1
ATOM 593 N N . THR A 1 79 ? 17.795 -6.969 -27.457 1.00 88.94 79 THR A N 1
ATOM 594 C CA . THR A 1 79 ? 17.263 -7.507 -26.206 1.00 88.94 79 THR A CA 1
ATOM 595 C C . THR A 1 79 ? 16.838 -6.377 -25.271 1.00 88.94 79 THR A C 1
ATOM 597 O O . THR A 1 79 ? 17.508 -5.347 -25.153 1.00 88.94 79 THR A O 1
ATOM 600 N N . PHE A 1 80 ? 15.699 -6.572 -24.605 1.00 91.06 80 PHE A N 1
ATOM 601 C CA . PHE A 1 80 ? 15.072 -5.576 -23.738 1.00 91.06 80 PHE A CA 1
ATOM 602 C C . PHE A 1 80 ? 14.868 -6.131 -22.331 1.00 91.06 80 PHE A C 1
ATOM 604 O O . PHE A 1 80 ? 14.421 -7.269 -22.169 1.00 91.06 80 PHE A O 1
ATOM 611 N N . ASP A 1 81 ? 15.152 -5.305 -21.329 1.00 91.88 81 ASP A N 1
ATOM 612 C CA . ASP A 1 81 ? 14.767 -5.549 -19.945 1.00 91.88 81 ASP A CA 1
ATOM 613 C C . ASP A 1 81 ? 13.382 -4.980 -19.657 1.00 91.88 81 ASP A C 1
ATOM 615 O O . ASP A 1 81 ? 12.994 -3.928 -20.167 1.00 91.88 81 ASP A O 1
ATOM 619 N N . ARG A 1 82 ? 12.623 -5.698 -18.825 1.00 92.75 82 ARG A N 1
ATOM 620 C CA . ARG A 1 82 ? 11.281 -5.308 -18.383 1.00 92.75 82 ARG A CA 1
ATOM 621 C C . ARG A 1 82 ? 11.291 -5.139 -16.872 1.00 92.75 82 ARG A C 1
ATOM 623 O O . ARG A 1 82 ? 11.050 -6.092 -16.134 1.00 92.75 82 ARG A O 1
ATOM 630 N N . PHE A 1 83 ? 11.563 -3.924 -16.413 1.00 93.88 83 PHE A N 1
ATOM 631 C CA . PHE A 1 83 ? 11.514 -3.605 -14.994 1.00 93.88 83 PHE A CA 1
ATOM 632 C C . PHE A 1 83 ? 10.076 -3.282 -14.585 1.00 93.88 83 PHE A C 1
ATOM 634 O O . PHE A 1 83 ? 9.445 -2.381 -15.143 1.00 93.88 83 PHE A O 1
ATOM 641 N N . GLU A 1 84 ? 9.562 -4.009 -13.591 1.00 92.12 84 GLU A N 1
ATOM 642 C CA . GLU A 1 84 ? 8.270 -3.725 -12.968 1.00 92.12 84 GLU A CA 1
ATOM 643 C C . GLU A 1 84 ? 8.462 -3.256 -11.529 1.00 92.12 84 GLU A C 1
ATOM 645 O O . GLU A 1 84 ? 9.067 -3.941 -10.704 1.00 92.12 84 GLU A O 1
ATOM 650 N N . LEU A 1 85 ? 7.861 -2.113 -11.201 1.00 89.75 85 LEU A N 1
ATOM 651 C CA . LEU A 1 85 ? 7.689 -1.681 -9.825 1.00 89.75 85 LEU A CA 1
ATOM 652 C C . LEU A 1 85 ? 6.204 -1.615 -9.485 1.00 89.75 85 LEU A C 1
ATOM 654 O O . LEU A 1 85 ? 5.443 -0.836 -10.059 1.00 89.75 85 LEU A O 1
ATOM 658 N N . ARG A 1 86 ? 5.794 -2.413 -8.500 1.00 87.75 86 ARG A N 1
ATOM 659 C CA . ARG A 1 86 ? 4.433 -2.393 -7.961 1.00 87.75 86 ARG A CA 1
ATOM 660 C C . ARG A 1 86 ? 4.423 -1.562 -6.692 1.00 87.75 86 ARG A C 1
ATOM 662 O O . ARG A 1 86 ? 5.040 -1.928 -5.695 1.00 87.75 86 ARG A O 1
ATOM 669 N N . ILE A 1 87 ? 3.730 -0.429 -6.740 1.00 87.19 87 ILE A N 1
ATOM 670 C CA . ILE A 1 87 ? 3.521 0.425 -5.573 1.00 87.19 87 ILE A CA 1
ATOM 671 C C . ILE A 1 87 ? 2.074 0.257 -5.136 1.00 87.19 87 ILE A C 1
ATOM 673 O O . ILE A 1 87 ? 1.139 0.628 -5.856 1.00 87.19 87 ILE A O 1
ATOM 677 N N . LEU A 1 88 ? 1.896 -0.274 -3.930 1.00 84.44 88 LEU A N 1
ATOM 678 C CA . LEU A 1 88 ? 0.610 -0.270 -3.260 1.00 84.44 88 LEU A CA 1
ATOM 679 C C . LEU A 1 88 ? 0.498 1.028 -2.463 1.00 84.44 88 LEU A C 1
ATOM 681 O O . LEU A 1 88 ? 1.349 1.348 -1.630 1.00 84.44 88 LEU A O 1
ATOM 685 N N . ARG A 1 89 ? -0.559 1.789 -2.740 1.00 78.75 89 ARG A N 1
ATOM 686 C CA . ARG A 1 89 ? -0.920 2.970 -1.959 1.00 78.75 89 ARG A CA 1
ATOM 687 C C . ARG A 1 89 ? -2.170 2.621 -1.165 1.00 78.75 89 ARG A C 1
ATOM 689 O O . ARG A 1 89 ? -3.176 2.221 -1.738 1.00 78.75 89 ARG A O 1
ATOM 696 N N . LEU A 1 90 ? -2.095 2.753 0.146 1.00 74.75 90 LEU A N 1
ATOM 697 C CA . LEU A 1 90 ? -3.219 2.597 1.052 1.00 74.75 90 LEU A CA 1
ATOM 698 C C . LEU A 1 90 ? -3.470 3.954 1.696 1.00 74.75 90 LEU A C 1
ATOM 700 O O . LEU A 1 90 ? -2.596 4.502 2.359 1.00 74.75 90 LEU A O 1
ATOM 704 N N . SER A 1 91 ? -4.657 4.510 1.508 1.00 57.78 91 SER A N 1
ATOM 705 C CA . SER A 1 91 ? -5.097 5.672 2.279 1.00 57.78 91 SER A CA 1
ATOM 706 C C . SER A 1 91 ? -5.963 5.159 3.419 1.00 57.78 91 SER A C 1
ATOM 708 O O . SER A 1 91 ? -6.985 4.520 3.169 1.00 57.78 91 SER A O 1
ATOM 710 N N . ALA A 1 92 ? -5.564 5.380 4.666 1.00 64.19 92 ALA A N 1
ATOM 711 C CA . ALA A 1 92 ? -6.246 4.780 5.804 1.00 64.19 92 ALA A CA 1
ATOM 712 C C . ALA A 1 92 ? -6.052 5.589 7.080 1.00 64.19 92 ALA A C 1
ATOM 714 O O . ALA A 1 92 ? -4.960 6.073 7.335 1.00 64.19 92 ALA A O 1
ATOM 715 N N . LEU A 1 93 ? -7.108 5.641 7.894 1.00 60.31 93 LEU A N 1
ATOM 716 C CA . LEU A 1 93 ? -7.291 6.479 9.077 1.00 60.31 93 LEU A CA 1
ATOM 717 C C . LEU A 1 93 ? -7.496 7.957 8.751 1.00 60.31 93 LEU A C 1
ATOM 719 O O . LEU A 1 93 ? -6.561 8.742 8.603 1.00 60.31 93 LEU A O 1
ATOM 723 N N . VAL A 1 94 ? -8.783 8.322 8.704 1.00 60.38 94 VAL A N 1
ATOM 724 C CA . VAL A 1 94 ? -9.192 9.649 9.155 1.00 60.38 94 VAL A CA 1
ATOM 725 C C . VAL A 1 94 ? -9.456 9.562 10.646 1.00 60.38 94 VAL A C 1
ATOM 727 O O . VAL A 1 94 ? -10.503 9.045 11.035 1.00 60.38 94 VAL A O 1
ATOM 730 N N . CYS A 1 95 ? -8.509 10.023 11.458 1.00 58.19 95 CYS A N 1
ATOM 731 C CA . CYS A 1 95 ? -8.743 10.236 12.880 1.00 58.19 95 CYS A CA 1
ATOM 732 C C . CYS A 1 95 ? -9.298 11.648 13.055 1.00 58.19 95 CYS A C 1
ATOM 734 O O . CYS A 1 95 ? -8.658 12.625 12.662 1.00 58.19 95 CYS A O 1
ATOM 736 N N . LYS A 1 96 ? -10.490 11.756 13.648 1.00 55.97 96 LYS A N 1
ATOM 737 C CA . LYS A 1 96 ? -10.854 12.969 14.384 1.00 55.97 96 LYS A CA 1
ATOM 738 C C . LYS A 1 96 ? -10.062 12.889 15.681 1.00 55.97 96 LYS A C 1
ATOM 740 O O . LYS A 1 96 ? -10.414 12.068 16.526 1.00 55.97 96 LYS A O 1
ATOM 745 N N . LYS A 1 97 ? -8.985 13.658 15.818 1.00 52.09 97 LYS A N 1
ATOM 746 C CA . LYS A 1 97 ? -8.397 13.871 17.138 1.00 52.09 97 LYS A CA 1
ATOM 747 C C . LYS A 1 97 ? -8.397 15.360 17.453 1.00 52.09 97 LYS A C 1
ATOM 749 O O . LYS A 1 97 ? -7.972 16.162 16.627 1.00 52.09 97 LYS A O 1
ATOM 754 N N . PHE A 1 98 ? -8.985 15.619 18.618 1.00 42.19 98 PHE A N 1
ATOM 755 C CA . PHE A 1 98 ? -8.857 16.761 19.512 1.00 42.19 98 PHE A CA 1
ATOM 756 C C . PHE A 1 98 ? -7.580 17.576 19.261 1.00 42.19 98 PHE A C 1
ATOM 758 O O . PHE A 1 98 ? -6.485 17.009 19.269 1.00 42.19 98 PHE A O 1
ATOM 765 N N . CYS A 1 99 ? -7.760 18.877 19.026 1.00 34.53 99 CYS A N 1
ATOM 766 C CA . CYS A 1 99 ? -6.824 19.877 19.528 1.00 34.53 99 CYS A CA 1
ATOM 767 C C . CYS A 1 99 ? -6.939 19.818 21.059 1.00 34.53 99 CYS A C 1
ATOM 769 O O . CYS A 1 99 ? -8.066 19.732 21.549 1.00 34.53 99 CYS A O 1
ATOM 771 N N . ASP A 1 100 ? -5.816 19.756 21.772 1.00 39.41 100 ASP A N 1
ATOM 772 C CA . ASP A 1 100 ? -5.783 20.095 23.200 1.00 39.41 100 ASP A CA 1
ATOM 773 C C . ASP A 1 100 ? -6.313 21.524 23.431 1.00 39.41 100 ASP A C 1
ATOM 775 O O . ASP A 1 100 ? -6.202 22.351 22.487 1.00 39.41 100 ASP A O 1
#

Nearest PDB structures (foldseek):
  8b2l-assembly1_R1  TM=8.592E-01  e=5.675E-10  Nicotiana tabacum
  5xxu-assembly1_U  TM=8.571E-01  e=9.005E-09  Toxoplasma gondii
  7q0f-assembly1_V  TM=8.437E-01  e=6.606E-08  Candida albicans SC5314
  3j6y-assembl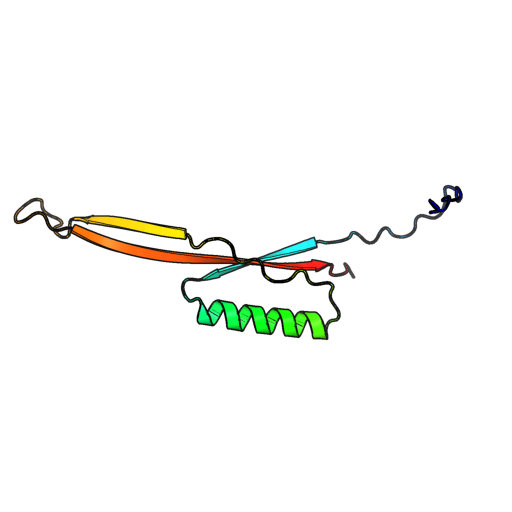y1_20  TM=8.393E-01  e=2.241E-07  Saccharomyces cerevisiae W303
  8p9a-assembly1_V  TM=7.804E-01  e=9.715E-08  Saccharomyces cerevisiae

Radius of gyration: 25.14 Å; Cα contacts (8 Å, |Δi|>4): 134; chains: 1; bounding box: 68×44×56 Å

Sequence (100 aa):
MAFAAVKPTKPGLEGSQEVLHKIRITLSSKNVKNLEKVCSDLVRGAKEKTLRVKGPVRMPTKVLKITTRKSPCGEGTNTFDRFELRILRLSALVCKKFCD

Mean predicted aligned error: 12.92 Å

InterPro domains:
  IPR001848 Small ribosomal subunit protein uS10 [PR00971] (22-35)
  IPR001848 Small ribosomal subunit protein uS10 [PR00971] (57-72)
  IPR001848 Small ribosomal subunit protein uS10 [PR00971] (79-93)
  IPR001848 Small ribosomal subunit protein uS10 [PTHR11700] (19-87)
  IPR027486 Small ribosomal subunit protein uS10 domain [PF00338] (24-87)
  IPR027486 Small ribosomal subunit protein uS10 domain [SM01403] (24-96)
  IPR036838 Small ribosomal subunit protein uS10 domain superfamily [G3DSA:3.30.70.600] (7-92)
  IPR036838 Small ribosomal subunit protein uS10 domain superfamily [SSF54999] (22-88)

Organism: NCBI:txid1961234

Secondary structure (DSSP, 8-state):
----------S----------EEEEEEEES-HHHHHHHHHHHHHHHHHTT-EEPPPEEPPPEEEEEEEES-SSS-SS--EEEEEEEEEEEEEEEEE----

Solvent-accessible surface area (backbone atoms only — not comparable to full-atom values): 6458 Å² total; per-residue (Å²): 136,82,86,80,82,82,77,92,74,79,95,84,72,88,65,82,75,74,67,82,44,73,47,75,43,72,50,73,45,70,53,67,72,62,52,53,52,54,52,51,53,51,53,50,56,36,53,76,68,70,43,57,67,43,74,75,43,82,49,79,69,46,74,48,76,51,77,45,66,67,62,93,59,93,70,77,82,96,48,70,44,80,48,75,47,56,41,40,41,35,47,36,36,43,36,55,51,80,69,133

pLDDT: mean 75.43, std 17.83, range [34.53, 94.62]

Foldseek 3Di:
DDDDDDDDDDPDDPDPPFPFDWDKDKDKDQDPVVVVVVLVVVVVVCVVVVWDWDAKDWDDKDKDWDKDFPDPDPDDDGDIDIDIGTMTMIITTGTRDTDD